Protein AF-A0A2V9GCS2-F1 (afdb_monomer_lite)

Foldseek 3Di:
DDDDDDDPPPLVVLADCDPDWDKQKADDPPCNVVSQVVVFVQQAQKKAAPVQWDDDQQKTKGWIKTFSCSHDDPDDDTDIFIKIKIKPRWPDKDWPAADPPPRMFTFRHWDKDPVVVVPDQKIWIWGWGDDPDTTIMITIHGPPMMIIMTTDDDDD

Sequence (156 aa):
MAKRVTLPDFGIYFRTNSRSPIDFVYRETPNLLHDMVFLRSYLHDAAFEDRDVHLRGTVLRIGLKRDRWELYKSNGELERIATRLTIRPVLSLKWHSKPKVESKFFIRDVYLGESFWDHSDKAEIVLSGFGKKPSQIRIVVRDPFSIRLLDVSRKK

Radius of gyration: 16.59 Å; chains: 1; bounding box: 53×33×45 Å

pLDDT: mean 85.56, std 12.53, range [38.16, 98.19]

Secondary structure (DSSP, 8-state):
---------GGGGT-----SPPEEEPPPTTSHHHHHHHHHHHHTT-EEEGGGEEEETTEEEEEEEEE-GGG--TTSPPPEEEEEEEEEEEEEEEEEE---STTEEE--EEEE-GGGGGTSSEEEEEEE-SSSS--EEEEEEEEEEEEEEEE-----

Structure (mmCIF, N/CA/C/O backbone):
data_AF-A0A2V9GCS2-F1
#
_entry.id   AF-A0A2V9GCS2-F1
#
loop_
_atom_site.group_PDB
_atom_site.id
_atom_site.type_symbol
_atom_site.label_atom_id
_atom_site.label_alt_id
_atom_site.label_comp_id
_atom_site.label_asym_id
_atom_site.label_entity_id
_atom_site.label_seq_id
_atom_site.pdbx_PDB_ins_code
_atom_site.Cartn_x
_atom_site.Cartn_y
_atom_site.Cartn_z
_atom_site.occupancy
_atom_site.B_iso_or_equiv
_atom_site.auth_seq_id
_atom_site.auth_comp_id
_atom_site.auth_asym_id
_atom_site.auth_atom_id
_atom_site.pdbx_PDB_model_num
ATOM 1 N N . MET A 1 1 ? 35.727 19.520 5.997 1.00 48.47 1 MET A N 1
ATOM 2 C CA . MET A 1 1 ? 35.093 18.610 5.015 1.00 48.47 1 MET A CA 1
ATOM 3 C C . MET A 1 1 ? 34.447 17.457 5.768 1.00 48.47 1 MET A C 1
ATOM 5 O O . MET A 1 1 ? 35.163 16.733 6.447 1.00 48.47 1 MET A O 1
ATOM 9 N N . ALA A 1 2 ? 33.122 17.304 5.712 1.00 51.44 2 ALA A N 1
ATOM 10 C CA . ALA A 1 2 ? 32.455 16.149 6.313 1.00 51.44 2 ALA A CA 1
ATOM 11 C C . ALA A 1 2 ? 32.731 14.905 5.455 1.00 51.44 2 ALA A C 1
ATOM 13 O O . ALA A 1 2 ? 32.465 14.904 4.252 1.00 51.44 2 ALA A O 1
ATOM 14 N N . LYS A 1 3 ? 33.306 13.864 6.061 1.00 58.97 3 LYS A N 1
ATOM 15 C CA . LYS A 1 3 ? 33.575 12.581 5.405 1.00 58.97 3 LYS A CA 1
ATOM 16 C C . LYS A 1 3 ? 32.222 11.972 5.017 1.00 58.97 3 LYS A C 1
ATOM 18 O O . LYS A 1 3 ? 31.425 11.661 5.899 1.00 58.97 3 LYS A O 1
ATOM 23 N N . ARG A 1 4 ? 31.923 11.860 3.716 1.00 62.06 4 ARG A N 1
ATOM 24 C CA . ARG A 1 4 ? 30.707 11.175 3.251 1.00 62.06 4 ARG A CA 1
ATOM 25 C C . ARG A 1 4 ? 30.784 9.724 3.716 1.00 62.06 4 ARG A C 1
ATOM 27 O O . ARG A 1 4 ? 31.693 9.000 3.324 1.00 62.06 4 ARG A O 1
ATOM 34 N N . VAL A 1 5 ? 29.852 9.326 4.574 1.00 67.12 5 VAL A N 1
ATOM 35 C CA . VAL A 1 5 ? 29.664 7.925 4.944 1.00 67.12 5 VAL A CA 1
ATOM 36 C C . VAL A 1 5 ? 29.044 7.232 3.736 1.00 67.12 5 VAL A C 1
ATOM 38 O O . VAL A 1 5 ? 27.924 7.555 3.343 1.00 67.12 5 VAL A O 1
ATOM 41 N N . THR A 1 6 ? 29.784 6.316 3.118 1.00 71.69 6 THR A N 1
ATOM 42 C CA . THR A 1 6 ? 29.235 5.434 2.087 1.00 71.69 6 THR A CA 1
ATOM 43 C C . THR A 1 6 ? 28.356 4.405 2.785 1.00 71.69 6 THR A C 1
ATOM 45 O O . THR A 1 6 ? 28.861 3.522 3.476 1.00 71.69 6 THR A O 1
ATOM 48 N N . LEU A 1 7 ? 27.040 4.554 2.657 1.00 71.38 7 LEU A N 1
ATOM 49 C CA . LEU A 1 7 ? 26.088 3.567 3.156 1.00 71.38 7 LEU A CA 1
ATOM 50 C C . LEU A 1 7 ? 26.018 2.376 2.183 1.00 71.38 7 LEU A C 1
ATOM 52 O O . LEU A 1 7 ? 26.189 2.576 0.977 1.00 71.38 7 LEU A O 1
ATOM 56 N N . PRO A 1 8 ? 25.757 1.150 2.674 1.00 71.44 8 PRO A N 1
ATOM 57 C CA . PRO A 1 8 ? 25.462 0.009 1.812 1.00 71.44 8 PRO A CA 1
ATOM 58 C C . PRO A 1 8 ? 24.303 0.319 0.852 1.00 71.44 8 PRO A C 1
ATOM 60 O O . PRO A 1 8 ? 23.323 0.952 1.250 1.00 71.44 8 PRO A O 1
ATOM 63 N N . ASP A 1 9 ? 24.392 -0.149 -0.398 1.00 72.19 9 ASP A N 1
ATOM 64 C CA . ASP A 1 9 ? 23.295 -0.043 -1.370 1.00 72.19 9 ASP A CA 1
ATOM 65 C C . ASP A 1 9 ? 22.140 -0.959 -0.938 1.00 72.19 9 ASP A C 1
ATOM 67 O O . ASP A 1 9 ? 22.087 -2.144 -1.269 1.00 72.19 9 ASP A O 1
ATOM 71 N N . PHE A 1 10 ? 21.208 -0.398 -0.167 1.00 70.31 10 PHE A N 1
ATOM 72 C CA . PHE A 1 10 ? 20.015 -1.093 0.313 1.00 70.31 10 PHE A CA 1
ATOM 73 C C . PHE A 1 10 ? 19.127 -1.595 -0.837 1.00 70.31 10 PHE A C 1
ATOM 75 O O . PHE A 1 10 ? 18.396 -2.569 -0.670 1.00 70.31 10 PHE A O 1
ATOM 82 N N . GLY A 1 11 ? 19.237 -0.995 -2.029 1.00 68.88 11 GLY A N 1
ATOM 83 C CA . GLY A 1 11 ? 18.514 -1.434 -3.217 1.00 68.88 11 GLY A CA 1
ATOM 84 C C . GLY A 1 11 ? 18.863 -2.862 -3.640 1.00 68.88 11 GLY A C 1
ATOM 85 O O . GLY A 1 11 ? 18.033 -3.525 -4.258 1.00 68.88 11 GLY A O 1
ATOM 86 N N . ILE A 1 12 ? 20.039 -3.382 -3.261 1.00 74.56 12 ILE A N 1
ATOM 87 C CA . ILE A 1 12 ? 20.456 -4.759 -3.571 1.00 74.56 12 ILE A CA 1
ATOM 88 C C . ILE A 1 12 ? 19.465 -5.793 -3.017 1.00 74.56 12 ILE A C 1
ATOM 90 O O . ILE A 1 12 ? 19.215 -6.790 -3.687 1.00 74.56 12 ILE A O 1
ATOM 94 N N . TYR A 1 13 ? 18.841 -5.541 -1.861 1.00 76.12 13 TYR A N 1
ATOM 95 C CA . TYR A 1 13 ? 17.884 -6.475 -1.245 1.00 76.12 13 TYR A CA 1
ATOM 96 C C . TYR A 1 13 ? 16.559 -6.609 -2.003 1.00 76.12 13 TYR A C 1
ATOM 98 O O . TYR A 1 13 ? 15.787 -7.527 -1.739 1.00 76.12 13 TYR A O 1
ATOM 106 N N . PHE A 1 14 ? 16.292 -5.699 -2.936 1.00 75.00 14 PHE A N 1
ATOM 107 C CA . PHE A 1 14 ? 15.060 -5.669 -3.715 1.00 75.00 14 PHE A CA 1
ATOM 108 C C . PHE A 1 14 ? 15.284 -6.012 -5.180 1.00 75.00 14 PHE A C 1
ATOM 110 O O . PHE A 1 14 ? 14.328 -6.333 -5.879 1.00 75.00 14 PHE A O 1
ATOM 117 N N . ARG A 1 15 ? 16.530 -5.939 -5.664 1.00 79.56 15 ARG A N 1
ATOM 118 C CA . ARG A 1 15 ? 16.852 -6.285 -7.048 1.00 79.56 15 ARG A CA 1
ATOM 119 C C . ARG A 1 15 ? 16.609 -7.769 -7.276 1.00 79.56 15 ARG A C 1
ATOM 121 O O . ARG A 1 15 ? 17.066 -8.620 -6.518 1.00 79.56 15 ARG A O 1
ATOM 128 N N . THR A 1 16 ? 15.943 -8.085 -8.376 1.0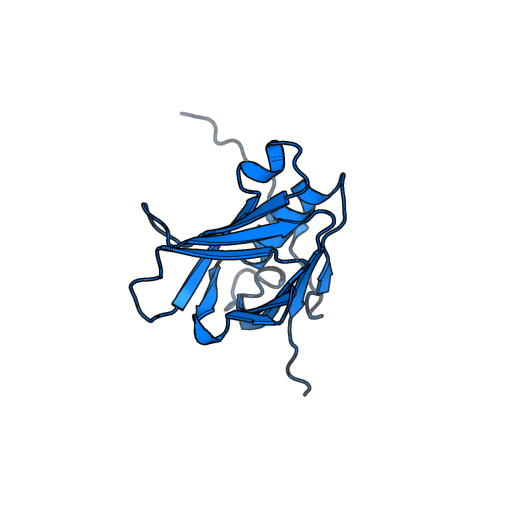0 77.81 16 THR A N 1
ATOM 129 C CA . THR A 1 16 ? 15.758 -9.458 -8.826 1.00 77.81 16 THR A CA 1
ATOM 130 C C . THR A 1 16 ? 15.919 -9.550 -10.336 1.00 77.81 16 THR A C 1
ATOM 132 O O . THR A 1 16 ? 15.657 -8.607 -11.074 1.00 77.81 16 THR A O 1
ATOM 135 N N . ASN A 1 17 ? 16.353 -10.713 -10.816 1.00 77.69 17 ASN A N 1
ATOM 136 C CA . ASN A 1 17 ? 16.282 -11.045 -12.240 1.00 77.69 17 ASN A CA 1
ATOM 137 C C . ASN A 1 17 ? 14.974 -11.779 -12.588 1.00 77.69 17 ASN A C 1
ATOM 139 O O . ASN A 1 17 ? 14.716 -12.064 -13.758 1.00 77.69 17 ASN A O 1
ATOM 143 N N . SER A 1 18 ? 14.155 -12.109 -11.583 1.00 79.94 18 SER A N 1
ATOM 144 C CA . SER A 1 18 ? 12.889 -12.808 -11.768 1.00 79.94 18 SER A CA 1
ATOM 145 C C . SER A 1 18 ? 11.837 -11.869 -12.338 1.00 79.94 18 SER A C 1
ATOM 147 O O . SER A 1 18 ? 11.429 -10.906 -11.697 1.00 79.94 18 SER A O 1
ATOM 149 N N . ARG A 1 19 ? 11.334 -12.196 -13.530 1.00 77.38 19 ARG A N 1
ATOM 150 C CA . ARG A 1 19 ? 10.203 -11.487 -14.143 1.00 77.38 19 ARG A CA 1
ATOM 151 C C . ARG A 1 19 ? 8.850 -11.912 -13.582 1.00 77.38 19 ARG A C 1
ATOM 153 O O . ARG A 1 19 ? 7.838 -11.349 -14.001 1.00 77.38 19 ARG A O 1
ATOM 160 N N . SER A 1 20 ? 8.817 -12.870 -12.655 1.00 79.75 20 SER A N 1
ATOM 161 C CA . SER A 1 20 ? 7.575 -13.308 -12.024 1.00 79.75 20 SER A CA 1
ATOM 162 C C . SER A 1 20 ? 6.851 -12.120 -11.378 1.00 79.75 20 SER A C 1
ATOM 164 O O . SER A 1 20 ? 7.518 -11.245 -10.819 1.00 79.75 20 SER A O 1
ATOM 166 N N . PRO A 1 21 ? 5.512 -12.056 -11.476 1.00 81.69 21 PRO A N 1
ATOM 167 C CA . PRO A 1 21 ? 4.713 -11.057 -10.772 1.00 81.69 21 PRO A CA 1
ATOM 168 C C . PRO A 1 21 ? 4.990 -11.104 -9.266 1.00 81.69 21 PRO A C 1
ATOM 170 O O . PRO A 1 21 ? 5.149 -12.193 -8.708 1.00 81.69 21 PRO A O 1
ATOM 173 N N . ILE A 1 22 ? 5.033 -9.945 -8.606 1.00 84.75 22 ILE A N 1
ATOM 174 C CA . ILE A 1 22 ? 5.120 -9.903 -7.146 1.00 84.75 22 ILE A CA 1
ATOM 175 C C . ILE A 1 22 ? 3.807 -10.398 -6.542 1.00 84.75 22 ILE A C 1
ATOM 177 O O . ILE A 1 22 ? 2.727 -9.956 -6.933 1.00 84.75 22 ILE A O 1
ATOM 181 N N . ASP A 1 23 ? 3.925 -11.289 -5.561 1.00 86.25 23 ASP A N 1
ATOM 182 C CA . ASP A 1 23 ? 2.849 -11.706 -4.665 1.00 86.25 23 ASP A CA 1
ATOM 183 C C . ASP A 1 23 ? 3.309 -11.500 -3.220 1.00 86.25 23 ASP A C 1
ATOM 185 O O . ASP A 1 23 ? 3.772 -12.413 -2.538 1.00 86.25 23 ASP A O 1
ATOM 189 N N . PHE A 1 24 ? 3.274 -10.245 -2.785 1.00 87.38 24 PHE A N 1
ATOM 190 C CA . PHE A 1 24 ? 3.645 -9.879 -1.429 1.00 87.38 24 PHE A CA 1
ATOM 191 C C . PHE A 1 24 ? 2.474 -10.157 -0.495 1.00 87.38 24 PHE A C 1
ATOM 193 O O . PHE A 1 24 ? 1.358 -9.685 -0.728 1.00 87.38 24 PHE A O 1
ATOM 200 N N . VAL A 1 25 ? 2.753 -10.863 0.595 1.00 87.88 25 VAL A N 1
ATOM 201 C CA . VAL A 1 25 ? 1.807 -11.129 1.674 1.00 87.88 25 VAL A CA 1
ATOM 202 C C . VAL A 1 25 ? 2.450 -10.682 2.977 1.00 87.88 25 VAL A C 1
ATOM 204 O O . VAL A 1 25 ? 3.540 -11.132 3.321 1.00 87.88 25 VAL A O 1
ATOM 207 N N . TYR A 1 26 ? 1.757 -9.797 3.685 1.00 83.62 26 TYR A N 1
ATOM 208 C CA . TYR A 1 26 ? 2.085 -9.410 5.050 1.00 83.62 26 TYR A CA 1
ATOM 209 C C . TYR A 1 26 ? 2.202 -10.638 5.961 1.00 83.62 26 TYR A C 1
ATOM 211 O O . TYR A 1 26 ? 1.302 -11.482 5.984 1.00 83.62 26 TYR A O 1
ATOM 219 N N . ARG A 1 27 ? 3.285 -10.700 6.736 1.00 73.12 27 ARG A N 1
ATOM 220 C CA . ARG A 1 27 ? 3.485 -11.652 7.827 1.00 73.12 27 ARG A CA 1
ATOM 221 C C . ARG A 1 27 ? 3.190 -10.952 9.149 1.00 73.12 27 ARG A C 1
ATOM 223 O O . ARG A 1 27 ? 3.638 -9.827 9.373 1.00 73.12 27 ARG A O 1
ATOM 230 N N . GLU A 1 28 ? 2.457 -11.640 10.020 1.00 75.81 28 GLU A N 1
ATOM 231 C CA . GLU A 1 28 ? 2.130 -11.156 11.363 1.00 75.81 28 GLU A CA 1
ATOM 232 C C . GLU A 1 28 ? 3.387 -10.835 12.195 1.00 75.81 28 GLU A C 1
ATOM 234 O O . GLU A 1 28 ? 4.535 -11.061 11.784 1.00 75.81 28 GLU A O 1
ATOM 239 N N . THR A 1 29 ? 3.185 -10.236 13.369 1.00 73.75 29 THR A N 1
ATOM 240 C CA . THR A 1 29 ? 4.275 -9.946 14.305 1.00 73.75 29 THR A CA 1
ATOM 241 C C . THR A 1 29 ? 5.141 -11.197 14.539 1.00 73.75 29 THR A C 1
ATOM 243 O O . THR A 1 29 ? 4.625 -12.313 14.602 1.00 73.75 29 THR A O 1
ATOM 246 N N . PRO A 1 30 ? 6.479 -11.051 14.609 1.00 79.06 30 PRO A N 1
ATOM 247 C CA . PRO A 1 30 ? 7.247 -9.805 14.741 1.00 79.06 30 PRO A CA 1
ATOM 248 C C . PRO A 1 30 ? 7.647 -9.124 13.415 1.00 79.06 30 PRO A C 1
ATOM 250 O O . PRO A 1 30 ? 8.264 -8.062 13.441 1.00 79.06 30 PRO A O 1
ATOM 253 N N . ASN A 1 31 ? 7.313 -9.689 12.250 1.00 85.25 31 ASN A N 1
ATOM 254 C CA . ASN A 1 31 ? 7.875 -9.237 10.965 1.00 85.25 31 ASN A CA 1
ATOM 255 C C . ASN A 1 31 ? 7.177 -8.013 10.350 1.00 85.25 31 ASN A C 1
ATOM 257 O O . ASN A 1 31 ? 7.682 -7.457 9.374 1.00 85.25 31 ASN A O 1
ATOM 261 N N . LEU A 1 32 ? 6.060 -7.566 10.929 1.00 85.12 32 LEU A N 1
ATOM 262 C CA . LEU A 1 32 ? 5.225 -6.480 10.406 1.00 85.12 32 LEU A CA 1
ATOM 263 C C . LEU A 1 32 ? 6.026 -5.235 10.000 1.00 85.12 32 LEU A C 1
ATOM 265 O O . LEU A 1 32 ? 5.874 -4.749 8.884 1.00 85.12 32 LEU A O 1
ATOM 269 N N . LEU A 1 33 ? 6.896 -4.717 10.872 1.00 88.06 33 LEU A N 1
ATOM 270 C CA . LEU A 1 33 ? 7.630 -3.480 10.579 1.00 88.06 33 LEU A CA 1
ATOM 271 C C . LEU A 1 33 ? 8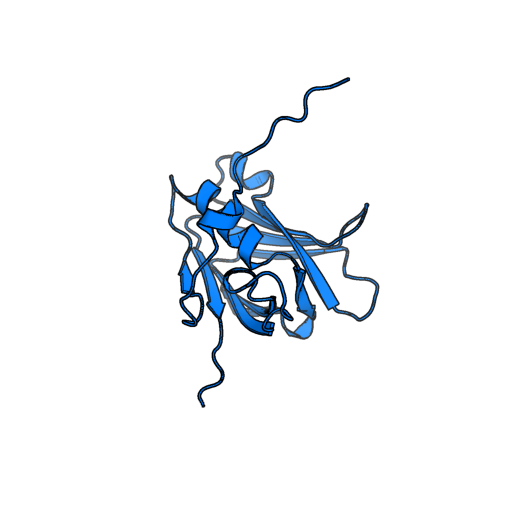.597 -3.644 9.401 1.00 88.06 33 LEU A C 1
ATOM 273 O O . LEU A 1 33 ? 8.725 -2.734 8.584 1.00 88.06 33 LEU A O 1
ATOM 277 N N . HIS A 1 34 ? 9.223 -4.816 9.269 1.00 87.31 34 HIS A N 1
ATOM 278 C CA . HIS A 1 34 ? 10.060 -5.134 8.114 1.00 87.31 34 HIS A CA 1
ATOM 279 C C . HIS A 1 34 ? 9.218 -5.220 6.839 1.00 87.31 34 HIS A C 1
ATOM 281 O O . HIS A 1 34 ? 9.564 -4.614 5.828 1.00 87.31 34 HIS A O 1
ATOM 287 N N . ASP A 1 35 ? 8.080 -5.906 6.899 1.00 90.00 35 ASP A N 1
ATOM 288 C CA . ASP A 1 35 ? 7.167 -6.063 5.767 1.00 90.00 35 ASP A CA 1
ATOM 289 C C . ASP A 1 35 ? 6.593 -4.720 5.293 1.00 90.00 35 ASP A C 1
ATOM 291 O O . ASP A 1 35 ? 6.446 -4.506 4.089 1.00 90.00 35 ASP A O 1
ATOM 295 N N . MET A 1 36 ? 6.362 -3.770 6.203 1.00 91.94 36 MET A N 1
ATOM 296 C CA . MET A 1 36 ? 5.962 -2.405 5.849 1.00 91.94 36 MET A CA 1
ATOM 297 C C . MET A 1 36 ? 7.048 -1.655 5.070 1.00 91.94 36 MET A C 1
ATOM 299 O O . MET A 1 36 ? 6.720 -0.919 4.139 1.00 91.94 36 MET A O 1
ATOM 303 N N . VAL A 1 37 ? 8.334 -1.870 5.379 1.00 90.56 37 VAL A N 1
ATOM 304 C CA . VAL A 1 37 ? 9.444 -1.306 4.587 1.00 90.56 37 VAL A CA 1
ATOM 305 C C . VAL A 1 37 ? 9.424 -1.867 3.164 1.00 90.56 37 VAL A C 1
ATOM 307 O O . VAL A 1 37 ? 9.546 -1.101 2.206 1.00 90.56 37 VAL A O 1
ATOM 310 N N . PHE A 1 38 ? 9.202 -3.177 3.006 1.00 89.81 38 PHE A N 1
ATOM 311 C CA . PHE A 1 38 ? 9.089 -3.787 1.680 1.00 89.81 38 PHE A CA 1
ATOM 312 C C . PHE A 1 38 ? 7.882 -3.262 0.903 1.00 89.81 38 PHE A C 1
ATOM 314 O O . PHE A 1 38 ? 8.022 -2.839 -0.244 1.00 89.81 38 PHE A O 1
ATOM 321 N N . LEU A 1 39 ? 6.712 -3.226 1.543 1.00 93.44 39 LEU A N 1
ATOM 322 C CA . LEU A 1 39 ? 5.479 -2.724 0.948 1.00 93.44 39 LEU A CA 1
ATOM 323 C C . LEU A 1 39 ? 5.620 -1.269 0.488 1.00 93.44 39 LEU A C 1
ATOM 325 O O . LEU A 1 39 ? 5.256 -0.951 -0.644 1.00 93.44 39 LEU A O 1
ATOM 329 N N . ARG A 1 40 ? 6.184 -0.402 1.339 1.00 93.69 40 ARG A N 1
ATOM 330 C CA . ARG A 1 40 ? 6.499 0.988 0.993 1.00 93.69 40 ARG A CA 1
ATOM 331 C C . ARG A 1 40 ? 7.376 1.047 -0.249 1.00 93.69 40 ARG A C 1
ATOM 333 O O . ARG A 1 40 ? 7.104 1.842 -1.142 1.00 93.69 40 ARG A O 1
ATOM 340 N N . SER A 1 41 ? 8.409 0.210 -0.317 1.00 90.19 41 SER A N 1
ATOM 341 C CA . SER A 1 41 ? 9.327 0.221 -1.451 1.00 90.19 41 SER A CA 1
ATOM 342 C C . SER A 1 41 ? 8.669 -0.259 -2.745 1.00 90.19 41 SER A C 1
ATOM 344 O O . SER A 1 41 ? 8.951 0.292 -3.803 1.00 90.19 41 SER A O 1
ATOM 346 N N . TYR A 1 42 ? 7.771 -1.246 -2.688 1.00 92.06 42 TYR A N 1
ATOM 347 C CA . TYR A 1 42 ? 7.019 -1.691 -3.867 1.00 92.06 42 TYR A CA 1
ATOM 348 C C . TYR A 1 42 ? 5.972 -0.678 -4.334 1.00 92.06 42 TYR A C 1
ATOM 350 O O . TYR A 1 42 ? 5.689 -0.604 -5.527 1.00 92.06 42 TYR A O 1
ATOM 358 N N . LEU A 1 43 ? 5.381 0.079 -3.410 1.00 94.62 43 LEU A N 1
ATOM 359 C CA . LEU A 1 43 ? 4.322 1.042 -3.711 1.00 94.62 43 LEU A CA 1
ATOM 360 C C . LEU A 1 43 ? 4.829 2.457 -3.992 1.00 94.62 43 LEU A C 1
ATOM 362 O O . LEU A 1 43 ? 4.029 3.293 -4.400 1.00 94.62 43 LEU A O 1
ATOM 366 N N . HIS A 1 44 ? 6.112 2.745 -3.782 1.00 91.75 44 HIS A N 1
ATOM 367 C CA . HIS A 1 44 ? 6.663 4.070 -4.040 1.00 91.75 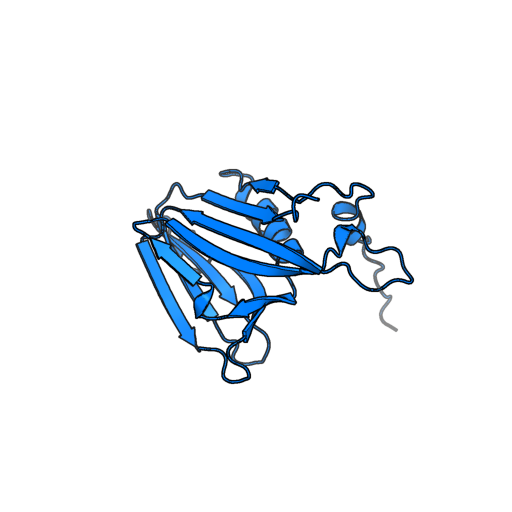44 HIS A CA 1
ATOM 368 C C . HIS A 1 44 ? 6.470 4.469 -5.513 1.00 91.75 44 HIS A C 1
ATOM 370 O O . HIS A 1 44 ? 6.866 3.743 -6.420 1.00 91.75 44 HIS A O 1
ATOM 376 N N . ASP A 1 45 ? 5.869 5.639 -5.722 1.00 91.88 45 ASP A N 1
ATOM 377 C CA . ASP A 1 45 ? 5.443 6.205 -7.008 1.00 91.88 45 ASP A CA 1
ATOM 378 C C . ASP A 1 45 ? 4.336 5.424 -7.742 1.00 91.88 45 ASP A C 1
ATOM 380 O O . ASP A 1 45 ? 3.965 5.741 -8.873 1.00 91.88 45 ASP A O 1
ATOM 384 N N . ALA A 1 46 ? 3.732 4.425 -7.091 1.00 94.75 46 ALA A N 1
ATOM 385 C CA . ALA A 1 46 ? 2.568 3.761 -7.649 1.00 94.75 46 ALA A CA 1
ATOM 386 C C . ALA A 1 46 ? 1.356 4.699 -7.664 1.00 94.75 46 ALA A C 1
ATOM 388 O O . ALA A 1 46 ? 1.129 5.462 -6.722 1.00 94.75 46 ALA A O 1
ATOM 389 N N . ALA A 1 47 ? 0.546 4.614 -8.717 1.00 94.75 47 ALA A N 1
ATOM 390 C CA . ALA A 1 47 ? -0.560 5.532 -8.948 1.00 94.75 47 ALA A CA 1
ATOM 391 C C . ALA A 1 47 ? -1.903 4.819 -9.136 1.00 94.75 47 ALA A C 1
ATOM 393 O O . ALA A 1 47 ? -1.970 3.740 -9.730 1.00 94.75 47 ALA A O 1
ATOM 394 N N . PHE A 1 48 ? -2.976 5.457 -8.673 1.00 94.75 48 PHE A N 1
ATOM 395 C CA . PHE A 1 48 ? -4.363 5.026 -8.877 1.00 94.75 48 PHE A CA 1
ATOM 396 C C . PHE A 1 48 ? -5.321 6.223 -8.881 1.00 94.75 48 PHE A C 1
ATOM 398 O O . PHE A 1 48 ? -4.948 7.327 -8.484 1.00 94.75 48 PHE A O 1
ATOM 405 N N . GLU A 1 49 ? -6.558 6.018 -9.320 1.00 92.62 49 GLU A N 1
ATOM 406 C CA . GLU A 1 49 ? -7.629 7.017 -9.278 1.00 92.62 49 GLU A CA 1
ATOM 407 C C . GLU A 1 49 ? -8.672 6.657 -8.203 1.00 92.62 49 GLU A C 1
ATOM 409 O O . GLU A 1 49 ? -8.769 5.509 -7.779 1.00 92.62 49 GLU A O 1
ATOM 414 N N . ASP A 1 50 ? -9.502 7.615 -7.766 1.00 89.38 50 ASP A N 1
ATOM 415 C CA . ASP A 1 50 ? -10.540 7.369 -6.733 1.00 89.38 50 ASP A CA 1
ATOM 416 C C . ASP A 1 50 ? -11.484 6.217 -7.134 1.00 89.38 50 ASP A C 1
ATOM 418 O O . ASP A 1 50 ? -11.888 5.408 -6.302 1.00 89.38 50 ASP A O 1
ATOM 422 N N . ARG A 1 51 ? -11.765 6.081 -8.439 1.00 92.00 51 ARG A N 1
ATOM 423 C CA . ARG A 1 51 ? -12.586 4.990 -8.987 1.00 92.00 51 ARG A CA 1
ATOM 424 C C . ARG A 1 51 ? -11.968 3.600 -8.848 1.00 92.00 51 ARG A C 1
ATOM 426 O O . ARG A 1 51 ? -12.710 2.635 -8.962 1.00 92.00 51 ARG A O 1
ATOM 433 N N . ASP A 1 52 ? -10.659 3.494 -8.623 1.00 94.81 52 ASP A N 1
ATOM 434 C CA . ASP A 1 52 ? -9.958 2.215 -8.465 1.00 94.81 52 ASP A CA 1
ATOM 435 C C . ASP A 1 52 ? -9.977 1.714 -7.008 1.00 94.81 52 ASP A C 1
ATOM 437 O O . ASP A 1 52 ? -9.480 0.621 -6.713 1.00 94.81 52 ASP A O 1
ATOM 441 N N . VAL A 1 53 ? -10.531 2.513 -6.085 1.00 95.44 53 VAL A N 1
ATOM 442 C CA . VAL A 1 53 ? -10.638 2.220 -4.654 1.00 95.44 53 VAL A CA 1
ATOM 443 C C . VAL A 1 53 ? -12.005 1.607 -4.359 1.00 95.44 53 VAL A C 1
ATOM 445 O O . VAL A 1 53 ? -13.039 2.272 -4.381 1.00 95.44 53 VAL A O 1
ATOM 448 N N . HIS A 1 54 ? -12.021 0.318 -4.030 1.00 96.81 54 HIS A N 1
ATOM 449 C CA . HIS A 1 54 ? -13.249 -0.437 -3.810 1.00 96.81 54 HIS A CA 1
ATOM 450 C C . HIS A 1 54 ? -13.271 -1.089 -2.429 1.00 96.81 54 HIS A C 1
ATOM 452 O O . HIS A 1 54 ? -12.522 -2.031 -2.161 1.00 96.81 54 HIS A O 1
ATOM 458 N N . LEU A 1 55 ? -14.187 -0.644 -1.570 1.00 96.81 55 LEU A N 1
ATOM 459 C CA . LEU A 1 55 ? -14.494 -1.297 -0.299 1.00 96.81 55 LEU A CA 1
ATOM 460 C C . LEU A 1 55 ? -15.782 -2.119 -0.446 1.00 96.81 55 LEU A C 1
ATOM 462 O O . LEU A 1 55 ? -16.855 -1.562 -0.664 1.00 96.81 55 LEU A O 1
ATOM 466 N N . ARG A 1 56 ? -15.683 -3.449 -0.334 1.00 96.44 56 ARG A N 1
ATOM 467 C CA . ARG A 1 56 ? -16.843 -4.359 -0.341 1.00 96.44 56 ARG A CA 1
ATOM 468 C C . ARG A 1 56 ? -16.843 -5.190 0.935 1.00 96.44 56 ARG A C 1
ATOM 470 O O . ARG A 1 56 ? -15.959 -6.027 1.126 1.00 96.44 56 ARG A O 1
ATOM 477 N N . GLY A 1 57 ? -17.842 -4.973 1.790 1.00 96.12 57 GLY A N 1
ATOM 478 C CA . GLY A 1 57 ? -17.830 -5.510 3.151 1.00 96.12 57 GLY A CA 1
ATOM 479 C C . GLY A 1 57 ? -16.605 -4.988 3.904 1.00 96.12 57 GLY A C 1
ATOM 480 O O . GLY A 1 57 ? -16.349 -3.790 3.904 1.00 96.12 57 GLY A O 1
ATOM 481 N N . THR A 1 58 ? -15.809 -5.890 4.473 1.00 96.88 58 THR A N 1
ATOM 482 C CA . THR A 1 58 ? -14.566 -5.562 5.194 1.00 96.88 58 THR A CA 1
ATOM 483 C C . THR A 1 58 ? -13.308 -5.685 4.328 1.00 96.88 58 THR A C 1
ATOM 485 O O . THR A 1 58 ? -12.197 -5.703 4.853 1.00 96.88 58 THR A O 1
ATOM 488 N N . VAL A 1 59 ? -13.438 -5.818 3.004 1.00 97.94 59 VAL A N 1
ATOM 489 C CA . VAL A 1 59 ? -12.289 -6.000 2.104 1.00 97.94 59 VAL A CA 1
ATOM 490 C C . VAL A 1 59 ? -12.114 -4.776 1.220 1.00 97.94 59 VAL A C 1
ATOM 492 O O . VAL A 1 59 ? -12.947 -4.508 0.350 1.00 97.94 59 VAL A O 1
ATOM 495 N N . LEU A 1 60 ? -10.996 -4.079 1.410 1.00 98.19 60 LEU A N 1
ATOM 496 C CA . LEU A 1 60 ? -10.549 -2.995 0.546 1.00 98.19 60 LEU A CA 1
ATOM 497 C C . LEU A 1 60 ? -9.672 -3.554 -0.571 1.00 98.19 60 LEU A C 1
ATOM 499 O O . LEU A 1 60 ? -8.744 -4.323 -0.321 1.00 98.19 60 LEU A O 1
ATOM 503 N N . ARG A 1 61 ? -9.962 -3.150 -1.805 1.00 98.06 61 ARG A N 1
ATOM 504 C CA . ARG A 1 61 ? -9.156 -3.429 -2.993 1.00 98.06 61 ARG A CA 1
ATOM 505 C C . ARG A 1 61 ? -8.837 -2.115 -3.686 1.00 98.06 61 ARG A C 1
ATOM 507 O O . ARG A 1 61 ? -9.755 -1.359 -3.979 1.00 98.06 61 ARG A O 1
ATOM 514 N N . ILE A 1 62 ? -7.562 -1.878 -3.961 1.00 97.44 62 ILE A N 1
ATOM 515 C CA . ILE A 1 62 ? -7.091 -0.729 -4.734 1.00 97.44 62 ILE A CA 1
ATOM 516 C C . ILE A 1 62 ? -6.385 -1.267 -5.973 1.00 97.44 62 ILE A C 1
ATOM 518 O O . ILE A 1 62 ? -5.388 -1.989 -5.862 1.00 97.44 62 ILE A O 1
ATOM 522 N N . GLY A 1 63 ? -6.935 -0.966 -7.148 1.00 96.94 63 GLY A N 1
ATOM 523 C CA . GLY A 1 63 ? -6.232 -1.157 -8.413 1.00 96.94 63 GLY A CA 1
ATOM 524 C C . GLY A 1 63 ? -5.204 -0.047 -8.589 1.00 96.94 63 GLY A C 1
ATOM 525 O O . GLY A 1 63 ? -5.548 1.119 -8.475 1.00 96.94 63 GLY A O 1
ATOM 526 N N . LEU A 1 64 ? -3.944 -0.393 -8.834 1.00 95.75 64 LEU A N 1
ATOM 527 C CA . LEU A 1 64 ? -2.864 0.578 -9.004 1.00 95.75 64 LEU A CA 1
ATOM 528 C C . LEU A 1 64 ? -1.935 0.176 -10.146 1.00 95.75 64 LEU A C 1
ATOM 530 O O . LEU A 1 64 ? -1.940 -0.966 -10.606 1.00 95.75 64 LEU A O 1
ATOM 534 N N . LYS A 1 65 ? -1.141 1.129 -10.622 1.00 95.25 65 LYS A N 1
ATOM 535 C CA . LYS A 1 65 ? -0.030 0.890 -11.545 1.00 95.25 65 LYS A CA 1
ATOM 536 C C . LYS A 1 65 ? 1.257 1.259 -10.836 1.00 95.25 65 LYS A C 1
ATOM 538 O O . LYS A 1 65 ? 1.337 2.356 -10.291 1.00 95.25 65 LYS A O 1
ATOM 543 N N . ARG A 1 66 ? 2.239 0.364 -10.847 1.00 92.94 66 ARG A N 1
ATOM 544 C CA . ARG A 1 66 ? 3.561 0.617 -10.267 1.00 92.94 66 ARG A CA 1
ATOM 545 C C . ARG A 1 66 ? 4.655 0.353 -11.287 1.00 92.94 66 ARG A C 1
ATOM 547 O O . ARG A 1 66 ? 4.479 -0.454 -12.204 1.00 92.94 66 ARG A O 1
ATOM 554 N N . ASP A 1 67 ? 5.787 0.994 -11.068 1.00 90.19 67 ASP A N 1
ATOM 555 C CA . ASP A 1 67 ? 7.013 0.724 -11.800 1.00 90.19 67 ASP A CA 1
ATOM 556 C C . ASP A 1 67 ? 7.751 -0.458 -11.144 1.00 90.19 67 ASP A C 1
ATOM 558 O O . ASP A 1 67 ? 7.907 -0.525 -9.920 1.00 90.19 67 ASP A O 1
ATOM 562 N N . ARG A 1 68 ? 8.206 -1.417 -11.958 1.00 87.38 68 ARG A N 1
ATOM 563 C CA . ARG A 1 68 ? 8.958 -2.600 -11.515 1.00 87.38 68 ARG A CA 1
ATOM 564 C C . ARG A 1 68 ? 10.438 -2.292 -11.332 1.00 87.38 68 ARG A C 1
ATOM 566 O O . ARG A 1 68 ? 11.302 -2.822 -12.034 1.00 87.38 68 ARG A O 1
ATOM 573 N N . TRP A 1 69 ? 10.743 -1.411 -10.391 1.00 86.06 69 TRP A N 1
ATOM 574 C CA . TRP A 1 69 ? 12.120 -1.008 -10.105 1.00 86.06 69 TRP A CA 1
ATOM 575 C C . TRP A 1 69 ? 12.999 -2.168 -9.620 1.00 86.06 69 TRP A C 1
ATOM 577 O O . TRP A 1 69 ? 14.217 -2.113 -9.781 1.00 86.06 69 TRP A O 1
ATOM 587 N N . GLU A 1 70 ? 12.404 -3.258 -9.125 1.00 84.88 70 GLU A N 1
ATOM 588 C CA . GLU A 1 70 ? 13.126 -4.483 -8.785 1.00 84.88 70 GLU A CA 1
ATOM 589 C C . GLU A 1 70 ? 13.853 -5.117 -9.989 1.00 84.88 70 GLU A C 1
ATOM 591 O O . GLU A 1 70 ? 14.842 -5.826 -9.806 1.00 84.88 70 GLU A O 1
ATOM 596 N N . LEU A 1 71 ? 13.395 -4.836 -11.216 1.00 80.62 71 LEU A N 1
ATOM 597 C CA . LEU A 1 71 ? 13.995 -5.294 -12.474 1.00 80.62 71 LEU A CA 1
ATOM 598 C C . LEU A 1 71 ? 14.949 -4.269 -13.104 1.00 80.62 71 LEU A C 1
ATOM 600 O O . LEU A 1 71 ? 15.475 -4.516 -14.194 1.00 80.62 71 LEU A O 1
ATOM 604 N N . TYR A 1 72 ? 15.164 -3.116 -12.462 1.00 72.38 72 TYR A N 1
ATOM 605 C CA . TYR A 1 72 ? 15.943 -2.029 -13.043 1.00 72.38 72 TYR A CA 1
ATOM 606 C C . TYR A 1 72 ? 17.396 -2.458 -13.290 1.00 72.38 72 TYR A C 1
ATOM 608 O O . TYR A 1 72 ? 18.176 -2.687 -12.363 1.00 72.38 72 TYR A O 1
ATOM 616 N N . LYS A 1 73 ? 17.771 -2.529 -14.570 1.00 64.56 73 LYS A N 1
ATOM 617 C CA . LYS A 1 73 ? 19.165 -2.544 -15.025 1.00 64.56 73 LYS A CA 1
ATOM 618 C C . LYS A 1 73 ? 19.495 -1.125 -15.459 1.00 64.56 73 LYS A C 1
ATOM 620 O O . LYS A 1 73 ? 18.680 -0.504 -16.129 1.00 64.56 73 LYS A O 1
ATOM 625 N N . SER A 1 74 ? 20.668 -0.642 -15.066 1.00 55.25 74 SER A N 1
ATOM 626 C CA . SER A 1 74 ? 21.133 0.756 -15.001 1.00 55.25 74 SER A CA 1
ATOM 627 C C . SER A 1 74 ? 20.819 1.725 -16.163 1.00 55.25 74 SER A C 1
ATOM 629 O O . SER 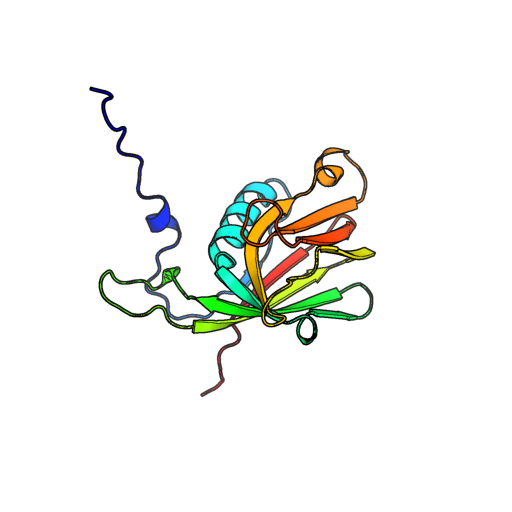A 1 74 ? 21.094 2.911 -16.009 1.00 55.25 74 SER A O 1
ATOM 631 N N . ASN A 1 75 ? 20.268 1.274 -17.298 1.00 52.50 75 ASN A N 1
ATOM 632 C CA . ASN A 1 75 ? 20.170 2.024 -18.552 1.00 52.50 75 ASN A CA 1
ATOM 633 C C . ASN A 1 75 ? 18.786 1.919 -19.257 1.00 52.50 75 ASN A C 1
ATOM 635 O O . ASN A 1 75 ? 18.724 2.148 -20.463 1.00 52.50 75 ASN A O 1
ATOM 639 N N . GLY A 1 76 ? 17.696 1.521 -18.582 1.00 57.84 76 GLY A N 1
ATOM 640 C CA . GLY A 1 76 ? 16.395 1.258 -19.236 1.00 57.84 76 GLY A CA 1
ATOM 641 C C . GLY A 1 76 ? 15.182 1.959 -18.609 1.00 57.84 76 GLY A C 1
ATOM 642 O O . GLY A 1 76 ? 15.207 2.320 -17.437 1.00 57.84 76 GLY A O 1
ATOM 643 N N . GLU A 1 77 ? 14.106 2.120 -19.389 1.00 69.38 77 GLU A N 1
ATOM 644 C CA . GLU A 1 77 ? 12.787 2.533 -18.885 1.00 69.38 77 GLU A CA 1
ATOM 645 C C . GLU A 1 77 ? 12.236 1.496 -17.892 1.00 69.38 77 GLU A C 1
ATOM 647 O O . GLU A 1 77 ? 12.391 0.286 -18.084 1.00 69.38 77 GLU A O 1
ATOM 652 N N . LEU A 1 78 ? 11.590 1.963 -16.820 1.00 81.88 78 LEU A N 1
ATOM 653 C CA . LEU A 1 78 ? 10.960 1.084 -15.839 1.00 81.88 78 LEU A CA 1
ATOM 654 C C . LEU A 1 78 ? 9.707 0.429 -16.428 1.00 81.88 78 LEU A C 1
ATOM 656 O O . LEU A 1 78 ? 8.809 1.102 -16.934 1.00 81.88 78 LEU A O 1
ATOM 660 N N . GLU A 1 79 ? 9.624 -0.899 -16.330 1.00 85.31 79 GLU A N 1
ATOM 661 C CA . GLU A 1 79 ? 8.433 -1.637 -16.745 1.00 85.31 79 GLU A CA 1
ATOM 662 C C . GLU A 1 79 ? 7.260 -1.285 -15.821 1.00 85.31 79 GLU A C 1
ATOM 664 O O . GLU A 1 79 ? 7.309 -1.525 -14.615 1.00 85.31 79 GLU A O 1
ATOM 669 N N . ARG A 1 80 ? 6.180 -0.749 -16.395 1.00 88.94 80 ARG A N 1
ATOM 670 C CA . ARG A 1 80 ? 4.925 -0.495 -15.681 1.00 88.94 80 ARG A CA 1
ATOM 671 C C . ARG A 1 80 ? 4.055 -1.735 -15.645 1.00 88.94 80 ARG A C 1
ATOM 673 O O . ARG A 1 80 ? 3.724 -2.291 -16.691 1.00 88.94 80 ARG A O 1
ATOM 680 N N . ILE A 1 81 ? 3.586 -2.097 -14.455 1.00 91.12 81 ILE A N 1
ATOM 681 C CA . ILE A 1 81 ? 2.685 -3.231 -14.254 1.00 91.12 81 ILE A CA 1
ATOM 682 C C . ILE A 1 81 ? 1.415 -2.807 -13.515 1.00 91.12 81 ILE A C 1
ATOM 684 O O . ILE A 1 81 ? 1.428 -1.916 -12.664 1.00 91.12 81 ILE A O 1
ATOM 688 N N . ALA A 1 82 ? 0.291 -3.423 -13.885 1.00 94.69 82 ALA A N 1
ATOM 689 C CA . ALA A 1 82 ? -0.949 -3.300 -13.134 1.00 94.69 82 ALA A CA 1
ATOM 690 C C . ALA A 1 82 ? -0.865 -4.188 -11.893 1.00 94.69 82 ALA A C 1
ATOM 692 O O . ALA A 1 82 ? -0.460 -5.342 -11.978 1.00 94.69 82 ALA A O 1
ATOM 693 N N . THR A 1 83 ? -1.303 -3.675 -10.757 1.00 95.50 83 THR A N 1
ATOM 694 C CA . THR A 1 83 ? -1.149 -4.319 -9.457 1.00 95.50 83 THR A CA 1
ATOM 695 C C . THR A 1 83 ? -2.420 -4.109 -8.645 1.00 95.50 83 THR A C 1
ATOM 697 O O . THR A 1 83 ? -3.187 -3.168 -8.858 1.00 95.50 83 THR A O 1
ATOM 700 N N . ARG A 1 84 ? -2.682 -5.015 -7.708 1.00 97.19 84 ARG A N 1
ATOM 701 C CA . ARG A 1 84 ? -3.809 -4.941 -6.787 1.00 97.19 84 ARG A CA 1
ATOM 702 C C . ARG A 1 84 ? -3.307 -4.980 -5.355 1.00 97.19 84 ARG A C 1
ATOM 704 O O . ARG A 1 84 ? -2.759 -5.992 -4.925 1.00 97.19 84 ARG A O 1
ATOM 711 N N . LEU A 1 85 ? -3.577 -3.917 -4.609 1.00 97.75 85 LEU A N 1
ATOM 712 C CA . LEU A 1 85 ? -3.430 -3.891 -3.158 1.00 97.75 85 LEU A CA 1
ATOM 713 C C . LEU A 1 85 ? -4.746 -4.339 -2.520 1.00 97.75 85 LEU A C 1
ATOM 715 O O . LEU A 1 85 ? -5.811 -3.815 -2.840 1.00 97.75 85 LEU A O 1
ATOM 719 N N . THR A 1 86 ? -4.685 -5.328 -1.636 1.00 97.88 86 THR A N 1
ATOM 720 C CA . THR A 1 86 ? -5.834 -5.835 -0.880 1.00 97.88 86 THR A CA 1
ATOM 721 C C . THR A 1 86 ? -5.549 -5.730 0.609 1.00 97.88 86 THR A C 1
ATOM 723 O O . THR A 1 86 ? -4.513 -6.210 1.061 1.00 97.88 86 THR A O 1
ATOM 726 N N . ILE A 1 87 ? -6.475 -5.137 1.362 1.00 97.25 87 ILE A N 1
ATOM 727 C CA . ILE A 1 87 ? -6.381 -4.971 2.818 1.00 97.25 87 ILE A CA 1
ATOM 728 C C . ILE A 1 87 ? -7.677 -5.482 3.454 1.00 97.25 87 ILE A C 1
ATOM 730 O O . ILE A 1 87 ? -8.772 -5.179 2.969 1.00 97.25 87 ILE A O 1
ATOM 734 N N . ARG A 1 88 ? -7.568 -6.282 4.520 1.00 96.38 88 ARG A N 1
ATOM 735 C CA . ARG A 1 88 ? -8.719 -6.803 5.281 1.00 96.38 88 ARG A CA 1
ATOM 736 C C . ARG A 1 88 ? -8.315 -7.240 6.701 1.00 96.38 88 ARG A C 1
ATOM 738 O O . ARG A 1 88 ? -7.204 -7.740 6.836 1.00 96.38 88 ARG A O 1
ATOM 745 N N . PRO A 1 89 ? -9.208 -7.173 7.704 1.00 96.50 89 PRO A N 1
ATOM 746 C CA . PRO A 1 89 ? -10.525 -6.550 7.653 1.00 96.50 89 PRO A CA 1
ATOM 747 C C . PRO A 1 89 ? -10.425 -5.028 7.845 1.00 96.50 89 PRO A C 1
ATOM 749 O O . PRO A 1 89 ? -9.860 -4.549 8.823 1.00 96.50 89 PRO A O 1
ATOM 752 N N . VAL A 1 90 ? -11.010 -4.267 6.923 1.00 97.31 90 VAL A N 1
ATOM 753 C CA . VAL A 1 90 ? -11.146 -2.808 7.013 1.00 97.31 90 VAL A CA 1
ATOM 754 C C . VAL A 1 90 ? -12.426 -2.466 7.766 1.00 97.31 90 VAL A C 1
ATOM 756 O O . VAL A 1 90 ? -13.503 -2.956 7.424 1.00 97.31 90 VAL A O 1
ATOM 759 N N . LEU A 1 91 ? -12.290 -1.627 8.790 1.00 96.31 91 LEU A N 1
ATOM 760 C CA . LEU A 1 91 ? -13.387 -1.056 9.565 1.00 96.31 91 LEU A CA 1
ATOM 761 C C . LEU A 1 91 ? -13.885 0.252 8.949 1.00 96.31 91 LEU A C 1
ATOM 763 O O . LEU A 1 91 ? -15.088 0.493 8.897 1.00 96.31 91 LEU A O 1
ATOM 767 N N . SER A 1 92 ? -12.967 1.104 8.491 1.00 95.69 92 SER A N 1
ATOM 768 C CA . SER A 1 92 ? -13.315 2.369 7.848 1.00 95.69 92 SER A CA 1
ATOM 769 C C . SER A 1 92 ? -12.215 2.861 6.909 1.00 95.69 92 SER A C 1
ATOM 771 O O . SER A 1 92 ? -11.051 2.471 7.002 1.00 95.69 92 SER A O 1
ATOM 773 N N . LEU A 1 93 ? -12.610 3.720 5.973 1.00 95.06 93 LEU A N 1
ATOM 774 C CA . LEU A 1 93 ? -11.753 4.331 4.966 1.00 95.06 93 LEU A CA 1
ATOM 775 C C . LEU A 1 93 ? -12.078 5.821 4.911 1.00 95.06 93 LEU A C 1
ATOM 777 O O . LEU A 1 93 ? -13.235 6.185 4.692 1.00 95.06 93 LEU A O 1
ATOM 781 N N . LYS A 1 94 ? -11.077 6.686 5.084 1.00 93.44 94 LYS A N 1
ATOM 782 C CA . LYS A 1 94 ? -11.271 8.136 5.011 1.00 93.44 94 LYS A CA 1
ATOM 783 C C . LYS A 1 94 ? -10.180 8.808 4.192 1.00 93.44 94 LYS A C 1
ATOM 785 O O . LYS A 1 94 ? -8.990 8.642 4.446 1.00 93.44 94 LYS A O 1
ATOM 790 N N . TRP A 1 95 ? -10.610 9.650 3.259 1.00 91.12 95 TRP A N 1
ATOM 791 C CA . TRP A 1 95 ? -9.753 10.650 2.638 1.00 91.12 95 TRP A CA 1
ATOM 792 C C . TRP A 1 95 ? -9.578 11.816 3.612 1.00 91.12 95 TRP A C 1
ATOM 794 O O . TRP A 1 95 ? -10.544 12.514 3.919 1.00 91.12 95 TRP A O 1
ATOM 804 N N . HIS A 1 96 ? -8.364 12.025 4.119 1.00 86.88 96 HIS A N 1
ATOM 805 C CA . HIS A 1 96 ? -8.063 13.219 4.917 1.00 86.88 96 HIS A CA 1
ATOM 806 C C . HIS A 1 96 ? -7.876 14.443 4.007 1.00 86.88 96 HIS A C 1
ATOM 808 O O . HIS A 1 96 ? -8.294 15.552 4.325 1.00 86.88 96 HIS A O 1
ATOM 814 N N . SER A 1 97 ? -7.311 14.212 2.825 1.00 80.81 97 SER A N 1
ATOM 815 C CA . SER A 1 97 ? -7.093 15.207 1.780 1.00 80.81 97 SER A CA 1
ATOM 816 C C . SER A 1 97 ? -7.080 14.485 0.432 1.00 80.81 97 SER A C 1
ATOM 818 O O . SER A 1 97 ? -6.303 13.550 0.237 1.00 80.81 97 SER A O 1
ATOM 820 N N . LYS A 1 98 ? -7.969 14.881 -0.488 1.00 76.19 98 LYS A N 1
ATOM 821 C CA . LYS A 1 98 ? -8.019 14.313 -1.844 1.00 76.19 98 LYS A CA 1
ATOM 822 C C . LYS A 1 98 ? -6.965 14.967 -2.752 1.00 76.19 98 LYS A C 1
ATOM 824 O O . LYS A 1 98 ? -6.686 16.160 -2.579 1.00 76.19 98 LYS A O 1
ATOM 829 N N . PRO A 1 99 ? -6.412 14.227 -3.732 1.00 70.12 99 PRO A N 1
ATOM 830 C CA . PRO A 1 99 ? -5.521 14.802 -4.731 1.00 70.12 99 PRO A CA 1
ATOM 831 C C . PRO A 1 99 ? -6.246 15.904 -5.512 1.00 70.12 99 PRO A C 1
ATOM 833 O O . PRO A 1 99 ? -7.374 15.722 -5.968 1.00 70.12 99 PRO A O 1
ATOM 836 N N . LYS A 1 100 ? -5.603 17.071 -5.633 1.00 66.44 100 LYS A N 1
ATOM 837 C CA . LYS A 1 100 ? -6.181 18.260 -6.286 1.00 66.44 100 LYS A CA 1
ATOM 838 C C . LYS A 1 100 ? -6.032 18.258 -7.810 1.00 66.44 100 LYS A C 1
ATOM 840 O O . LYS A 1 100 ? -6.753 18.989 -8.477 1.00 66.44 100 LYS A O 1
ATOM 845 N N . VAL A 1 101 ? -5.080 17.491 -8.343 1.00 57.91 101 VAL A N 1
ATOM 846 C CA . VAL A 1 101 ? -4.658 17.539 -9.751 1.00 57.91 101 VAL A CA 1
ATOM 847 C C . VAL A 1 101 ? -4.863 16.165 -10.387 1.00 57.91 101 VAL A C 1
ATOM 849 O O . VAL A 1 101 ? -4.508 15.153 -9.788 1.00 57.91 101 VAL A O 1
ATOM 852 N N . GLU A 1 102 ? -5.476 16.142 -11.574 1.00 63.00 102 GLU A N 1
ATOM 853 C CA . GLU A 1 102 ? -5.681 14.962 -12.440 1.00 63.00 102 GLU A CA 1
ATOM 854 C C . GLU A 1 102 ? -6.460 13.775 -11.844 1.00 63.00 102 GLU A C 1
ATOM 856 O O . GLU A 1 102 ? -6.525 12.716 -12.463 1.00 63.00 102 GLU A O 1
ATOM 861 N N . SER A 1 103 ? -7.049 13.916 -10.651 1.00 75.12 103 SER A N 1
ATOM 862 C CA . SER A 1 103 ? -7.760 12.836 -9.942 1.00 75.12 103 SER A CA 1
ATOM 863 C C . SER A 1 103 ? -6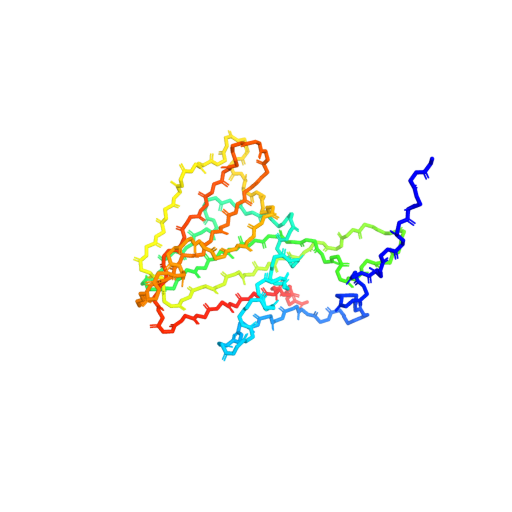.917 11.576 -9.675 1.00 75.12 103 SER A C 1
ATOM 865 O O . SER A 1 103 ? -7.462 10.555 -9.252 1.00 75.12 103 SER A O 1
ATOM 867 N N . LYS A 1 104 ? -5.593 11.655 -9.867 1.00 88.94 104 LYS A N 1
ATOM 868 C CA . LYS A 1 104 ? -4.637 10.578 -9.603 1.00 88.94 104 LYS A CA 1
ATOM 869 C C . LYS A 1 104 ? -3.961 10.776 -8.257 1.00 88.94 104 LYS A C 1
ATOM 871 O O . LYS A 1 104 ? -3.502 11.865 -7.915 1.00 88.94 104 LYS A O 1
ATOM 876 N N . PHE A 1 105 ? -3.868 9.695 -7.503 1.00 92.38 105 PHE A N 1
ATOM 877 C CA . PHE A 1 105 ? -3.111 9.608 -6.271 1.00 92.38 105 PHE A CA 1
ATOM 878 C C . PHE A 1 105 ? -1.810 8.857 -6.534 1.00 92.38 105 PHE A C 1
ATOM 880 O O . PHE A 1 105 ? -1.849 7.682 -6.885 1.00 92.38 105 PHE A O 1
ATOM 887 N N . PHE A 1 106 ? -0.675 9.5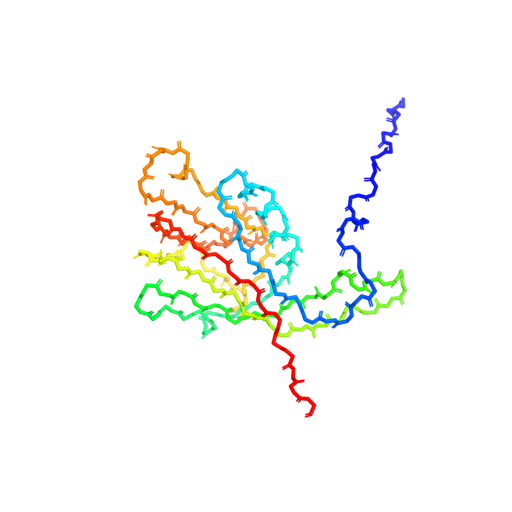24 -6.334 1.00 94.00 106 PHE A N 1
ATOM 888 C CA . PHE A 1 106 ? 0.651 8.907 -6.363 1.00 94.00 106 PHE A CA 1
ATOM 889 C C . PHE A 1 106 ? 1.084 8.593 -4.935 1.00 94.00 106 PHE A C 1
ATOM 891 O O . PHE A 1 106 ? 1.105 9.491 -4.090 1.00 94.00 106 PHE A O 1
ATOM 898 N N . ILE A 1 107 ? 1.414 7.336 -4.659 1.00 95.44 107 ILE A N 1
ATOM 899 C CA . ILE A 1 107 ? 1.838 6.878 -3.339 1.00 95.44 107 ILE A CA 1
ATOM 900 C C . ILE A 1 107 ? 3.308 7.248 -3.149 1.00 95.44 107 ILE A C 1
ATOM 902 O O . ILE A 1 107 ? 4.194 6.720 -3.809 1.00 95.44 107 ILE A O 1
ATOM 906 N N . ARG A 1 108 ? 3.582 8.134 -2.197 1.00 94.62 108 ARG A N 1
ATOM 907 C CA . ARG A 1 108 ? 4.940 8.399 -1.718 1.00 94.62 108 ARG A CA 1
ATOM 908 C C . ARG A 1 108 ? 5.322 7.430 -0.606 1.00 94.62 108 ARG A C 1
ATOM 910 O O . ARG A 1 108 ? 6.461 6.975 -0.535 1.00 94.62 108 ARG A O 1
ATOM 917 N N . ASP A 1 109 ? 4.397 7.201 0.321 1.00 94.88 109 ASP A N 1
ATOM 918 C CA . ASP A 1 109 ? 4.680 6.472 1.551 1.00 94.88 109 ASP A CA 1
ATOM 919 C C . ASP A 1 109 ? 3.493 5.624 1.999 1.00 94.88 109 ASP A C 1
ATOM 921 O O . ASP A 1 109 ? 2.334 5.976 1.755 1.00 94.88 109 ASP A O 1
ATOM 925 N N . VAL A 1 110 ? 3.812 4.528 2.685 1.00 95.75 110 VAL A N 1
ATOM 926 C CA . VAL A 1 110 ? 2.860 3.612 3.309 1.00 95.75 110 VAL A CA 1
ATOM 927 C C . VAL A 1 110 ? 3.382 3.258 4.689 1.00 95.75 110 VAL A C 1
ATOM 929 O O . VAL A 1 110 ? 4.476 2.712 4.818 1.00 95.75 110 VAL A O 1
ATOM 932 N N . TYR A 1 111 ? 2.611 3.577 5.723 1.00 94.94 111 TYR A N 1
ATOM 933 C CA . TYR A 1 111 ? 3.045 3.403 7.107 1.00 94.94 111 TYR A CA 1
ATOM 934 C C . TYR A 1 111 ? 1.874 3.111 8.044 1.00 94.94 111 TYR A C 1
ATOM 936 O O . TYR A 1 111 ? 0.708 3.308 7.694 1.00 94.94 111 TYR A O 1
ATOM 944 N N . LEU A 1 112 ? 2.206 2.624 9.240 1.00 93.56 112 LEU A N 1
ATOM 945 C CA . LEU A 1 112 ? 1.258 2.441 10.334 1.00 93.56 112 LEU A CA 1
ATOM 946 C C . LEU A 1 112 ? 1.069 3.775 11.062 1.00 93.56 112 LEU A C 1
ATOM 948 O O . LEU A 1 112 ? 2.048 4.419 11.442 1.00 93.56 112 LEU A O 1
ATOM 952 N N . GLY A 1 113 ? -0.180 4.203 11.210 1.00 91.94 113 GLY A N 1
ATOM 953 C CA . GLY A 1 113 ? -0.552 5.401 11.953 1.00 91.94 113 GLY A CA 1
ATOM 954 C C . GLY A 1 113 ? -0.382 5.229 13.462 1.00 91.94 113 GLY A C 1
ATOM 955 O O . GLY A 1 113 ? -0.116 4.136 13.957 1.00 91.94 113 GLY A O 1
ATOM 956 N N . GLU A 1 114 ? -0.569 6.325 14.196 1.00 87.69 114 GLU A N 1
ATOM 957 C CA . GLU A 1 114 ? -0.355 6.389 15.649 1.00 87.69 114 GLU A CA 1
ATOM 958 C C . GLU A 1 114 ? -1.170 5.339 16.417 1.00 87.69 114 GLU A C 1
ATOM 960 O O . GLU A 1 114 ? -0.627 4.685 17.301 1.00 87.69 114 GLU A O 1
ATOM 965 N N . SER A 1 115 ? -2.412 5.074 15.992 1.00 86.62 115 SER A N 1
ATOM 966 C CA . SER A 1 115 ? -3.310 4.125 16.664 1.00 86.62 115 SER A CA 1
ATOM 967 C C . SER A 1 115 ? -2.792 2.687 16.725 1.00 86.62 115 SER A C 1
ATOM 969 O O . SER A 1 115 ? -3.252 1.912 17.555 1.00 86.62 115 SER A O 1
ATOM 971 N N . PHE A 1 116 ? -1.847 2.310 15.855 1.00 85.50 116 PHE A N 1
ATOM 972 C CA . PHE A 1 116 ? -1.199 0.998 15.926 1.00 85.50 116 PHE A CA 1
ATOM 973 C C . PHE A 1 116 ? -0.384 0.824 17.223 1.00 85.50 116 PHE A C 1
ATOM 975 O O . PHE A 1 116 ? -0.255 -0.285 17.730 1.00 85.50 116 PHE A O 1
ATOM 982 N N . TRP A 1 117 ? 0.144 1.914 17.785 1.00 85.88 117 TRP A N 1
ATOM 983 C CA . TRP A 1 117 ? 0.977 1.893 18.993 1.00 85.88 117 TRP A CA 1
ATOM 984 C C . TRP A 1 117 ? 0.166 1.992 20.289 1.00 85.88 117 TRP A C 1
ATOM 986 O O . TRP A 1 117 ? 0.705 1.773 21.374 1.00 85.88 117 TRP A O 1
ATOM 996 N N . ASP A 1 118 ? -1.136 2.258 20.185 1.00 87.06 118 ASP A N 1
ATOM 997 C CA . ASP A 1 118 ? -2.033 2.434 21.330 1.00 87.06 118 ASP A CA 1
ATOM 998 C C . ASP A 1 118 ? -2.478 1.098 21.963 1.00 87.06 118 ASP A C 1
ATOM 1000 O O . ASP A 1 118 ? -3.301 1.094 22.874 1.00 87.06 118 ASP A O 1
ATOM 1004 N N . HIS A 1 119 ? -1.947 -0.045 21.500 1.00 74.56 119 HIS A N 1
ATOM 1005 C CA . HIS A 1 119 ? -2.291 -1.399 21.976 1.00 74.56 119 HIS A CA 1
ATOM 1006 C C . HIS A 1 119 ? -3.800 -1.714 21.914 1.00 74.56 119 HIS A C 1
ATOM 1008 O O . HIS A 1 119 ? -4.320 -2.512 22.696 1.00 74.56 119 HIS A O 1
ATOM 1014 N N . SER A 1 120 ? -4.514 -1.070 20.989 1.00 83.38 120 SER A N 1
ATOM 1015 C CA . SER A 1 120 ? -5.933 -1.323 20.740 1.00 83.38 120 SER A CA 1
ATOM 1016 C C . SER A 1 120 ? -6.133 -2.505 19.785 1.00 83.38 120 SER A C 1
ATOM 1018 O O . SER A 1 120 ? -5.196 -2.946 19.129 1.00 83.38 120 SER A O 1
ATOM 1020 N N . ASP A 1 121 ? -7.371 -2.983 19.634 1.00 88.00 121 ASP A N 1
ATOM 1021 C CA . ASP A 1 121 ? -7.740 -3.977 18.612 1.00 88.00 121 ASP A CA 1
ATOM 1022 C C . ASP A 1 121 ? -7.778 -3.394 17.185 1.00 88.00 121 ASP A C 1
ATOM 1024 O O . ASP A 1 121 ? -8.253 -4.041 16.246 1.00 88.00 121 ASP A O 1
ATOM 1028 N N . LYS A 1 122 ? -7.333 -2.144 17.018 1.00 91.56 122 LYS A N 1
ATOM 1029 C CA . LYS A 1 122 ? -7.386 -1.383 15.775 1.00 91.56 122 LYS A CA 1
ATOM 1030 C C . LYS A 1 122 ? -6.022 -0.821 15.433 1.00 91.56 122 LYS A C 1
ATOM 1032 O O . LYS A 1 122 ? -5.314 -0.272 16.269 1.00 91.56 122 LYS A O 1
ATOM 1037 N N . ALA A 1 123 ? -5.738 -0.834 14.143 1.00 92.00 123 ALA A N 1
ATOM 1038 C CA . ALA A 1 123 ? -4.586 -0.168 13.574 1.00 92.00 123 ALA A CA 1
ATOM 1039 C C . ALA A 1 123 ? -5.027 0.755 12.442 1.00 92.00 123 ALA A C 1
ATOM 1041 O O . ALA A 1 123 ? -6.105 0.604 11.861 1.00 92.00 123 ALA A O 1
ATOM 1042 N N . GLU A 1 124 ? -4.178 1.718 12.114 1.00 94.38 124 GLU A N 1
ATOM 1043 C CA . GLU A 1 124 ? -4.380 2.576 10.957 1.00 94.38 124 GLU A CA 1
ATOM 1044 C C . GLU A 1 124 ? -3.249 2.331 9.965 1.00 94.38 124 GLU A C 1
ATOM 1046 O O . GLU A 1 124 ? -2.077 2.371 10.326 1.00 94.38 124 GLU A O 1
ATOM 1051 N N . ILE A 1 125 ? -3.599 2.087 8.708 1.00 95.81 125 ILE A N 1
ATOM 1052 C CA . ILE A 1 125 ? -2.664 2.063 7.587 1.00 95.81 125 ILE A CA 1
ATOM 1053 C C . ILE A 1 125 ? -2.881 3.353 6.803 1.00 95.81 125 ILE A C 1
ATOM 1055 O O . ILE A 1 125 ? -4.004 3.658 6.388 1.00 95.81 125 ILE A O 1
ATOM 1059 N N . VAL A 1 126 ? -1.812 4.112 6.584 1.00 96.62 126 VAL A N 1
ATOM 1060 C CA . VAL A 1 126 ? -1.868 5.393 5.880 1.00 96.62 126 VAL A CA 1
ATOM 1061 C C . VAL A 1 126 ? -1.138 5.283 4.552 1.00 96.62 126 VAL A C 1
ATOM 1063 O O . VAL A 1 126 ? 0.046 4.957 4.517 1.00 96.62 126 VAL A O 1
ATOM 1066 N N . LEU A 1 127 ? -1.843 5.597 3.462 1.00 96.81 127 LEU A N 1
ATOM 1067 C CA . LEU A 1 127 ? -1.243 5.861 2.155 1.00 96.81 127 LEU A CA 1
ATOM 1068 C C . LEU A 1 127 ? -1.100 7.374 2.008 1.00 96.81 127 LEU A C 1
ATOM 1070 O O . LEU A 1 127 ? -2.095 8.101 2.068 1.00 96.81 127 LEU A O 1
ATOM 1074 N N . SER A 1 128 ? 0.126 7.852 1.819 1.00 95.75 128 SER A N 1
ATOM 1075 C CA . SER A 1 128 ? 0.446 9.279 1.760 1.00 95.75 128 SER A CA 1
ATOM 1076 C C . SER A 1 128 ? 1.049 9.648 0.412 1.00 95.75 128 SER A C 1
ATOM 1078 O O . SER A 1 128 ? 1.904 8.932 -0.107 1.00 95.75 128 SER A O 1
ATOM 1080 N N . GLY A 1 129 ? 0.606 10.770 -0.151 1.00 94.06 129 GLY A N 1
ATOM 1081 C CA . GLY A 1 129 ? 1.115 11.311 -1.406 1.00 94.06 129 GLY A CA 1
ATOM 1082 C C . GLY A 1 129 ? 2.323 12.236 -1.247 1.00 94.06 129 GLY A C 1
ATOM 1083 O O . GLY A 1 129 ? 2.951 12.332 -0.190 1.00 94.06 129 GLY A O 1
ATOM 1084 N N . PHE A 1 130 ? 2.655 12.947 -2.322 1.00 89.62 130 PHE A N 1
ATOM 1085 C CA . PHE A 1 130 ? 3.767 13.900 -2.361 1.00 89.62 130 PHE A CA 1
ATOM 1086 C C . PHE A 1 130 ? 3.380 15.305 -1.859 1.00 89.62 130 PHE A C 1
ATOM 1088 O O . PHE A 1 130 ? 2.208 15.683 -1.826 1.00 89.62 130 PHE A O 1
ATOM 1095 N N . GLY A 1 131 ? 4.393 16.101 -1.494 1.00 85.94 131 GLY A N 1
ATOM 1096 C CA . GLY A 1 131 ? 4.254 17.515 -1.118 1.00 85.94 131 GLY A CA 1
ATOM 1097 C C . GLY A 1 131 ? 4.314 17.801 0.389 1.00 85.94 131 GLY A C 1
ATOM 1098 O O . GLY A 1 131 ? 4.415 16.898 1.215 1.00 85.94 131 GLY A O 1
ATOM 1099 N N . LYS A 1 132 ? 4.270 19.096 0.747 1.00 83.25 132 LYS A N 1
ATOM 1100 C CA . LYS A 1 132 ? 4.352 19.580 2.145 1.00 83.25 132 LYS A CA 1
ATOM 1101 C C . LYS A 1 132 ? 3.092 19.287 2.971 1.00 83.25 132 LYS A C 1
ATOM 1103 O O . LYS A 1 132 ? 3.179 19.134 4.181 1.00 83.25 132 LYS A O 1
ATOM 1108 N N . LYS A 1 133 ? 1.929 19.238 2.317 1.00 86.75 133 LYS A N 1
ATOM 1109 C CA . LYS A 1 133 ? 0.633 18.854 2.897 1.00 86.75 133 LYS A CA 1
ATOM 1110 C C . LYS A 1 133 ? 0.064 17.722 2.039 1.00 86.75 133 LYS A C 1
ATOM 1112 O O . LYS A 1 133 ? -0.750 17.998 1.155 1.00 86.75 133 LYS A O 1
ATOM 1117 N N . PRO A 1 134 ? 0.597 16.499 2.189 1.00 89.81 134 PRO A N 1
ATOM 1118 C CA . PRO A 1 134 ? 0.304 15.420 1.263 1.00 89.81 134 PRO A CA 1
ATOM 1119 C C . PRO A 1 134 ? -1.176 15.037 1.309 1.00 89.81 134 PRO A C 1
ATOM 1121 O O . PRO A 1 134 ? -1.846 15.156 2.337 1.00 89.81 134 PRO A O 1
ATOM 1124 N N . SER A 1 135 ? -1.686 14.580 0.165 1.00 91.12 135 SER A N 1
ATOM 1125 C CA . SER A 1 135 ? -2.971 13.878 0.120 1.00 91.12 135 SER A CA 1
ATOM 1126 C C . SER A 1 135 ? -2.844 12.564 0.884 1.00 91.12 135 SER A C 1
ATOM 1128 O O . SER A 1 135 ? -1.805 11.911 0.779 1.00 91.12 135 SER A O 1
ATOM 1130 N N . GLN A 1 136 ? -3.861 12.175 1.648 1.00 94.69 136 GLN A N 1
ATOM 1131 C CA . GLN A 1 136 ? -3.802 10.963 2.464 1.00 94.69 136 GLN A CA 1
ATOM 1132 C C . GLN A 1 136 ? -5.104 10.172 2.426 1.00 94.69 136 GLN A C 1
ATOM 1134 O O . GLN A 1 136 ? -6.197 10.728 2.594 1.00 94.69 136 GLN A O 1
ATOM 1139 N N . ILE A 1 137 ? -4.948 8.856 2.295 1.00 94.94 137 ILE A N 1
ATOM 1140 C CA . ILE A 1 137 ? -5.974 7.870 2.618 1.00 94.94 137 ILE A CA 1
ATOM 1141 C C . ILE A 1 137 ? -5.593 7.228 3.944 1.00 94.94 137 ILE A C 1
ATOM 1143 O O . ILE A 1 137 ? -4.498 6.683 4.078 1.00 94.94 137 ILE A O 1
ATOM 1147 N N . ARG A 1 138 ? -6.510 7.265 4.908 1.00 96.12 138 ARG A N 1
ATOM 1148 C CA . ARG A 1 138 ? -6.372 6.587 6.197 1.00 96.12 138 ARG A CA 1
ATOM 1149 C C . ARG A 1 138 ? -7.337 5.408 6.239 1.00 96.12 138 ARG A C 1
ATOM 1151 O O . ARG A 1 138 ? -8.536 5.576 5.998 1.00 96.12 138 ARG A O 1
ATOM 1158 N N . ILE A 1 139 ? -6.801 4.219 6.485 1.00 97.12 139 ILE A N 1
ATOM 1159 C CA . ILE A 1 139 ? -7.519 2.944 6.449 1.00 97.12 139 ILE A CA 1
ATOM 1160 C C . ILE A 1 139 ? -7.467 2.364 7.854 1.00 97.12 139 ILE A C 1
ATOM 1162 O O . ILE A 1 139 ? -6.402 1.958 8.312 1.00 97.12 139 ILE A O 1
ATOM 1166 N N . VAL A 1 140 ? -8.606 2.315 8.536 1.00 96.25 140 VAL A N 1
ATOM 1167 C CA . VAL A 1 140 ? -8.689 1.695 9.858 1.00 96.25 140 VAL A CA 1
ATOM 1168 C C . VAL A 1 140 ? -8.958 0.211 9.672 1.00 96.25 140 VAL A C 1
ATOM 1170 O O . VAL A 1 140 ? -9.933 -0.172 9.019 1.00 96.25 140 VAL A O 1
ATOM 1173 N N . VAL A 1 141 ? -8.107 -0.622 10.252 1.00 95.44 141 VAL A N 1
ATOM 1174 C CA . VAL A 1 141 ? -8.212 -2.081 10.250 1.00 95.44 141 VAL A CA 1
ATOM 1175 C C . VAL A 1 141 ? -8.407 -2.596 11.670 1.00 95.44 141 VAL A C 1
ATOM 1177 O O . VAL A 1 141 ? -8.145 -1.882 12.635 1.00 95.44 141 VAL A O 1
ATOM 1180 N N . ARG A 1 142 ? -8.900 -3.827 11.786 1.00 92.62 142 ARG A N 1
ATOM 1181 C CA . ARG A 1 142 ? -8.987 -4.553 13.057 1.00 92.62 142 ARG A CA 1
ATOM 1182 C C . ARG A 1 142 ? -7.958 -5.669 13.075 1.00 92.62 142 ARG A C 1
ATOM 1184 O O . ARG A 1 142 ? -7.848 -6.377 12.075 1.00 92.62 142 ARG A O 1
ATOM 1191 N N . ASP A 1 143 ? -7.296 -5.849 14.206 1.00 86.88 143 ASP A N 1
ATOM 1192 C CA . ASP A 1 143 ? -6.373 -6.954 14.421 1.00 86.88 143 ASP A CA 1
ATOM 1193 C C . ASP A 1 143 ? -7.141 -8.282 14.614 1.00 86.88 143 ASP A C 1
ATOM 1195 O O . ASP A 1 143 ? -8.171 -8.309 15.296 1.00 86.88 143 ASP A O 1
ATOM 1199 N N . PRO A 1 144 ? -6.683 -9.397 14.013 1.00 89.44 144 PRO A N 1
ATOM 1200 C CA . PRO A 1 144 ? -5.604 -9.470 13.031 1.00 89.44 144 PRO A CA 1
ATOM 1201 C C . PRO A 1 144 ? -6.052 -8.941 11.657 1.00 89.44 144 PRO A C 1
ATOM 1203 O O . PRO A 1 144 ? -7.166 -9.213 11.193 1.00 89.44 144 PRO A O 1
ATOM 1206 N N . PHE A 1 145 ? -5.153 -8.236 10.966 1.00 91.81 145 PHE A N 1
ATOM 1207 C CA . PHE A 1 145 ? -5.350 -7.811 9.580 1.00 91.81 145 PHE A CA 1
ATOM 1208 C C . PHE A 1 145 ? -4.334 -8.443 8.634 1.00 91.81 145 PHE A C 1
ATOM 1210 O O . PHE A 1 145 ? -3.358 -9.056 9.032 1.00 91.81 145 PHE A O 1
ATOM 1217 N N . SER A 1 146 ? -4.585 -8.306 7.337 1.00 92.50 146 SER A N 1
ATOM 1218 C CA . SER A 1 146 ? -3.717 -8.782 6.269 1.00 92.50 146 SER A CA 1
ATOM 1219 C C . SER A 1 146 ? -3.624 -7.748 5.160 1.00 92.50 146 SER A C 1
ATOM 1221 O O . SER A 1 146 ? -4.609 -7.085 4.816 1.00 92.50 146 SER A O 1
ATOM 1223 N N . ILE A 1 147 ? -2.430 -7.654 4.582 1.00 95.88 147 ILE A N 1
ATOM 1224 C CA . ILE A 1 147 ? -2.129 -6.849 3.404 1.00 95.88 147 ILE A CA 1
ATOM 1225 C C . ILE A 1 147 ? -1.550 -7.780 2.344 1.00 95.88 147 ILE A C 1
ATOM 1227 O O . ILE A 1 147 ? -0.639 -8.560 2.620 1.00 95.88 147 ILE A O 1
ATOM 1231 N N . ARG A 1 148 ? -2.070 -7.700 1.122 1.00 95.81 148 ARG A N 1
ATOM 1232 C CA . ARG A 1 148 ? -1.527 -8.415 -0.033 1.00 95.81 148 ARG A CA 1
ATOM 1233 C C . ARG A 1 148 ? -1.353 -7.462 -1.200 1.00 95.81 148 ARG A C 1
ATOM 1235 O O . ARG A 1 148 ? -2.292 -6.742 -1.535 1.00 95.81 148 ARG A O 1
ATOM 1242 N N . LEU A 1 149 ? -0.188 -7.488 -1.832 1.00 95.81 149 LEU A N 1
ATOM 1243 C CA . LEU A 1 149 ? 0.088 -6.763 -3.067 1.00 95.81 149 LEU A CA 1
ATOM 1244 C C . LEU A 1 149 ? 0.382 -7.785 -4.163 1.00 95.81 149 LEU A C 1
ATOM 1246 O O . LEU A 1 149 ? 1.341 -8.542 -4.056 1.00 95.81 149 LEU A O 1
ATOM 1250 N N . LEU A 1 150 ? -0.462 -7.809 -5.191 1.00 94.75 150 LEU A N 1
ATOM 1251 C CA . LEU A 1 150 ? -0.364 -8.767 -6.287 1.00 94.75 150 LEU A CA 1
ATOM 1252 C C . LEU A 1 150 ? -0.246 -8.043 -7.621 1.00 94.75 150 LEU A C 1
ATOM 1254 O O . LEU A 1 150 ? -1.164 -7.323 -8.018 1.00 94.75 150 LEU A O 1
ATOM 1258 N N . ASP A 1 151 ? 0.840 -8.284 -8.340 1.00 92.75 151 ASP A N 1
ATOM 1259 C CA . ASP A 1 151 ? 0.967 -7.870 -9.730 1.00 92.75 151 ASP A CA 1
ATOM 1260 C C . ASP A 1 151 ? 0.025 -8.699 -10.610 1.00 92.75 151 ASP A C 1
ATOM 1262 O O . ASP A 1 151 ? 0.027 -9.932 -10.611 1.00 92.75 151 ASP A O 1
ATOM 1266 N N . VAL A 1 152 ? -0.804 -8.008 -11.380 1.00 87.88 152 VAL A N 1
ATOM 1267 C CA . VAL A 1 152 ? -1.750 -8.605 -12.312 1.00 87.88 152 VAL A CA 1
ATOM 1268 C C . VAL A 1 152 ? -1.036 -8.750 -13.649 1.00 87.88 152 VAL A C 1
ATOM 1270 O O . VAL A 1 152 ? -0.961 -7.804 -14.435 1.00 87.88 152 VAL A O 1
ATOM 1273 N N . SER A 1 153 ? -0.500 -9.940 -13.928 1.00 70.81 153 SER A N 1
ATOM 1274 C CA . SER A 1 153 ? -0.009 -10.226 -15.273 1.00 70.81 153 SER A CA 1
ATOM 1275 C C . SER A 1 153 ? -1.181 -10.163 -16.254 1.00 70.81 153 SER A C 1
ATOM 1277 O O . SER A 1 153 ? -2.245 -10.751 -16.031 1.00 70.81 153 SER A O 1
ATOM 1279 N N . ARG A 1 154 ? -1.000 -9.457 -17.376 1.00 54.06 154 ARG A N 1
ATOM 1280 C CA . ARG A 1 154 ? -1.820 -9.751 -18.552 1.00 54.06 154 ARG A CA 1
ATOM 1281 C C . ARG A 1 154 ? -1.512 -11.204 -18.898 1.00 54.06 154 ARG A C 1
ATOM 1283 O O . ARG A 1 154 ? -0.367 -11.514 -19.228 1.00 54.06 154 ARG A O 1
ATOM 1290 N N . LYS A 1 155 ? -2.495 -12.102 -18.771 1.00 44.12 155 LYS A N 1
ATOM 1291 C CA . LYS A 1 155 ? -2.413 -13.388 -19.471 1.00 44.12 155 LYS A CA 1
ATOM 1292 C C . LYS A 1 155 ? -2.093 -13.053 -20.932 1.00 44.12 155 LYS A C 1
ATOM 1294 O O . LYS A 1 155 ? -2.759 -12.187 -21.499 1.00 44.12 155 LYS A O 1
ATOM 1299 N N . LYS A 1 156 ? -1.006 -13.638 -21.441 1.00 38.16 156 LYS A N 1
ATOM 1300 C CA . LYS A 1 156 ? -0.688 -13.617 -22.870 1.00 38.16 156 LYS A CA 1
ATOM 1301 C C . LYS A 1 156 ? -1.853 -14.192 -23.660 1.00 38.16 156 LYS A C 1
ATOM 1303 O O . LYS A 1 156 ? -2.484 -15.135 -23.128 1.00 38.16 156 LYS A O 1
#